Protein AF-A0A9D4EQJ8-F1 (afdb_monomer_lite)

Sequence (57 aa):
MRTVYDISRKLSGKSTSSGKPVKSLNGDTLTSPKEQLERWSEHFKILTNGKLFESPP

Structure (mmCIF, N/CA/C/O backbone):
data_AF-A0A9D4EQJ8-F1
#
_entry.id   AF-A0A9D4EQJ8-F1
#
loop_
_atom_site.group_PDB
_atom_site.id
_atom_site.type_symbol
_atom_site.label_atom_id
_atom_site.label_alt_id
_atom_site.label_comp_id
_atom_site.label_asym_id
_atom_site.label_entity_id
_atom_site.label_seq_id
_atom_site.pdbx_PDB_ins_code
_atom_site.Cartn_x
_atom_site.Cartn_y
_atom_site.Cartn_z
_atom_site.occupancy
_atom_site.B_iso_or_equiv
_atom_site.auth_seq_id
_atom_site.auth_comp_id
_atom_site.auth_asym_id
_atom_site.auth_atom_id
_atom_site.pdbx_PDB_model_num
ATOM 1 N N . MET A 1 1 ? -28.816 -9.732 20.217 1.00 68.25 1 MET A N 1
ATOM 2 C CA . MET A 1 1 ? -28.435 -8.358 19.819 1.00 68.25 1 MET A CA 1
ATOM 3 C C . MET A 1 1 ? -26.921 -8.248 19.877 1.00 68.25 1 MET A C 1
ATOM 5 O O . MET A 1 1 ? -26.363 -8.703 20.863 1.00 68.25 1 MET A O 1
ATOM 9 N N . ARG A 1 2 ? -26.249 -7.729 18.839 1.00 71.62 2 ARG A N 1
ATOM 10 C CA . ARG A 1 2 ? -24.803 -7.452 18.935 1.00 71.62 2 ARG A CA 1
ATOM 11 C C . ARG A 1 2 ? -24.630 -6.178 19.751 1.00 71.62 2 ARG A C 1
ATOM 13 O O . ARG A 1 2 ? -25.285 -5.184 19.452 1.00 71.62 2 ARG A O 1
ATOM 20 N N . THR A 1 3 ? -23.823 -6.240 20.799 1.00 84.19 3 THR A N 1
ATOM 21 C CA . THR A 1 3 ? -23.639 -5.117 21.722 1.00 84.19 3 THR A CA 1
ATOM 22 C C . THR A 1 3 ? -22.697 -4.072 21.127 1.00 84.19 3 THR A C 1
ATOM 24 O O . THR A 1 3 ? -21.949 -4.348 20.186 1.00 84.19 3 THR A O 1
ATOM 27 N N . VAL A 1 4 ? -22.694 -2.871 21.708 1.00 88.69 4 VAL A N 1
ATOM 28 C CA . VAL A 1 4 ? -21.712 -1.821 21.383 1.00 88.69 4 VAL A CA 1
ATOM 29 C C . VAL A 1 4 ? -20.280 -2.349 21.545 1.00 88.69 4 VAL A C 1
ATOM 31 O O . VAL A 1 4 ? -19.423 -2.043 20.721 1.00 88.69 4 VAL A O 1
ATOM 34 N N . TYR A 1 5 ? -20.050 -3.214 22.540 1.00 87.31 5 TYR A N 1
ATOM 35 C CA . TYR A 1 5 ? -18.773 -3.888 22.781 1.00 87.31 5 TYR A CA 1
ATOM 36 C C . TYR A 1 5 ? -18.353 -4.819 21.628 1.00 87.31 5 TYR A C 1
ATOM 38 O O . TYR A 1 5 ? -17.196 -4.817 21.212 1.00 87.31 5 TYR A O 1
ATOM 46 N N . ASP A 1 6 ? -19.285 -5.578 21.045 1.00 87.50 6 ASP A N 1
ATOM 47 C CA . ASP A 1 6 ? -18.973 -6.477 19.924 1.00 87.50 6 ASP A CA 1
ATOM 48 C C . ASP A 1 6 ? -18.593 -5.713 18.648 1.00 87.50 6 ASP A C 1
ATOM 50 O O . ASP A 1 6 ? -17.757 -6.175 17.863 1.00 87.50 6 ASP A O 1
ATOM 54 N N . ILE A 1 7 ? -19.211 -4.545 18.433 1.00 85.88 7 ILE A N 1
ATOM 55 C CA . ILE A 1 7 ? -18.940 -3.663 17.291 1.00 85.88 7 ILE A CA 1
ATOM 56 C C . ILE A 1 7 ? -17.557 -3.032 17.446 1.00 85.88 7 ILE A C 1
ATOM 58 O O . ILE A 1 7 ? -16.732 -3.135 16.536 1.00 85.88 7 ILE A O 1
ATOM 62 N N . SER A 1 8 ? -17.275 -2.436 18.605 1.00 85.44 8 SER A N 1
ATOM 63 C CA . SER A 1 8 ? -15.986 -1.795 18.873 1.00 85.44 8 SER A CA 1
ATOM 64 C C . SER A 1 8 ? -14.835 -2.801 18.857 1.00 85.44 8 SER A C 1
ATOM 66 O O . SER A 1 8 ? -13.807 -2.513 18.248 1.00 85.44 8 SER A O 1
ATOM 68 N N . ARG A 1 9 ? -15.027 -4.020 19.384 1.00 84.12 9 ARG A N 1
ATOM 69 C CA . ARG A 1 9 ? -14.035 -5.109 19.308 1.00 84.12 9 ARG A CA 1
ATOM 70 C C . ARG A 1 9 ? -13.744 -5.561 17.874 1.00 84.12 9 ARG A C 1
ATOM 72 O O . ARG A 1 9 ? -12.598 -5.847 17.536 1.00 84.12 9 ARG A O 1
ATOM 79 N N . LYS A 1 10 ? -14.762 -5.639 17.010 1.00 83.69 10 LYS A N 1
ATOM 80 C CA . LYS A 1 10 ? -14.569 -5.987 15.588 1.00 83.69 10 LYS A CA 1
ATOM 81 C C . LYS A 1 10 ? -13.820 -4.905 14.816 1.00 83.69 10 LYS A C 1
ATOM 83 O O . LYS A 1 10 ? -13.044 -5.241 13.924 1.00 83.69 10 LYS A O 1
ATOM 88 N N . LEU A 1 11 ? -14.076 -3.638 15.135 1.00 79.06 11 LEU A N 1
ATOM 89 C CA . LEU A 1 11 ? -13.417 -2.500 14.498 1.00 79.06 11 LEU A CA 1
ATOM 90 C C . LEU A 1 11 ? -11.966 -2.352 14.971 1.00 79.06 11 LEU A C 1
ATOM 92 O O . LEU A 1 11 ? -11.082 -2.145 14.146 1.00 79.06 11 LEU A O 1
ATOM 96 N N . SER A 1 12 ? -11.702 -2.524 16.269 1.00 76.81 12 SER A N 1
ATOM 97 C CA . SER A 1 12 ? -10.348 -2.419 16.830 1.00 76.81 12 SER A CA 1
ATOM 98 C C . SER A 1 12 ? -9.455 -3.615 16.492 1.00 76.81 12 SER A C 1
ATOM 100 O O . SER A 1 12 ? -8.247 -3.459 16.337 1.00 76.81 12 SER A O 1
ATOM 102 N N . GLY A 1 13 ? -10.033 -4.808 16.322 1.00 70.00 13 GLY A N 1
ATOM 103 C CA . GLY A 1 13 ? -9.290 -6.031 16.011 1.00 70.00 13 GLY A CA 1
ATOM 104 C C . GLY A 1 13 ? -8.783 -6.132 14.570 1.00 70.00 13 GLY A C 1
ATOM 105 O O . GLY A 1 13 ? -8.057 -7.070 14.248 1.00 70.00 13 GLY A O 1
ATOM 106 N N . LYS A 1 14 ? -9.148 -5.196 13.684 1.00 64.81 14 LYS A N 1
ATOM 107 C 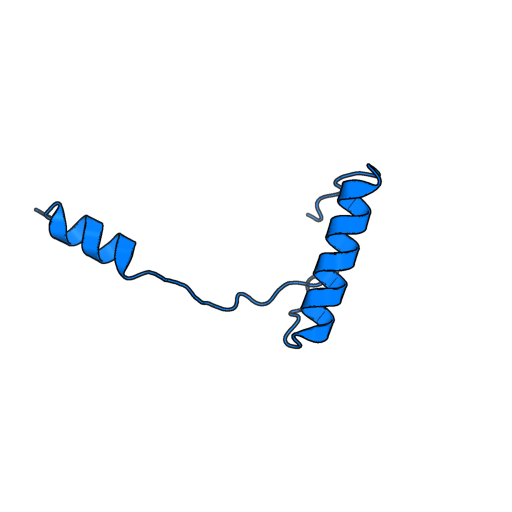CA . LYS A 1 14 ? -8.766 -5.234 12.268 1.00 64.81 14 LYS A CA 1
ATOM 108 C C . LYS A 1 14 ? -7.694 -4.199 11.945 1.00 64.81 14 LYS A C 1
ATOM 110 O O . LYS A 1 14 ? -7.832 -3.399 11.028 1.00 64.81 14 LYS A O 1
ATOM 115 N N . SER A 1 15 ? -6.581 -4.276 12.668 1.00 63.56 15 SER A N 1
ATOM 116 C CA . SER A 1 15 ? -5.299 -3.789 12.162 1.00 63.56 15 SER A CA 1
ATOM 117 C C . SER A 1 15 ? -4.887 -4.703 11.006 1.00 63.56 15 SER A C 1
ATOM 119 O O . SER A 1 15 ? -4.143 -5.669 11.169 1.00 63.56 15 SER A O 1
ATOM 121 N N . THR A 1 16 ? -5.433 -4.461 9.812 1.00 61.16 16 THR A N 1
ATOM 122 C CA . THR A 1 16 ? -4.848 -5.016 8.595 1.00 61.16 16 THR A CA 1
ATOM 123 C C . THR A 1 16 ? -3.563 -4.256 8.325 1.00 61.16 16 THR A C 1
ATOM 125 O O . THR A 1 16 ? -3.492 -3.458 7.394 1.00 61.16 16 THR A O 1
ATOM 128 N N . SER A 1 17 ? -2.515 -4.589 9.076 1.00 55.94 17 SER A N 1
ATOM 129 C CA . SER A 1 17 ? -1.159 -4.585 8.534 1.00 55.94 17 SER A CA 1
ATOM 130 C C . SER A 1 17 ? -1.032 -5.746 7.538 1.00 55.94 17 SER A C 1
ATOM 132 O O . SER A 1 17 ? -0.144 -6.588 7.599 1.00 55.94 17 SER A O 1
ATOM 134 N N . SER A 1 18 ? -1.990 -5.856 6.614 1.00 59.09 18 SER A N 1
ATOM 135 C CA . SER A 1 18 ? -1.688 -6.464 5.339 1.00 59.09 18 SER A CA 1
ATOM 136 C C . SER A 1 18 ? -0.761 -5.444 4.708 1.00 59.09 18 SER A C 1
ATOM 138 O O . SER A 1 18 ? -1.233 -4.360 4.355 1.00 59.09 18 SER A O 1
ATOM 140 N N . GLY A 1 19 ? 0.534 -5.746 4.628 1.00 58.53 19 GLY A N 1
ATOM 141 C CA . GLY A 1 19 ? 1.415 -5.102 3.665 1.00 58.53 19 GLY A CA 1
ATOM 142 C C . GLY A 1 19 ? 0.806 -5.365 2.297 1.00 58.53 19 GLY A C 1
ATOM 143 O O . GLY A 1 19 ? 1.115 -6.364 1.656 1.00 58.53 19 GLY A O 1
ATOM 144 N N . LYS A 1 20 ? -0.199 -4.564 1.928 1.00 67.38 20 LYS A N 1
ATOM 145 C CA . LYS A 1 20 ? -0.901 -4.715 0.667 1.00 67.38 20 LYS A CA 1
ATOM 146 C C . LYS A 1 20 ? 0.185 -4.501 -0.373 1.00 67.38 20 LYS A C 1
ATOM 148 O O . LYS A 1 20 ? 0.847 -3.463 -0.304 1.00 67.38 20 LYS A O 1
ATOM 153 N N . PRO A 1 21 ? 0.420 -5.469 -1.266 1.00 66.69 21 PRO A N 1
ATOM 154 C CA . PRO A 1 21 ? 1.433 -5.299 -2.285 1.00 66.69 21 PRO A CA 1
ATOM 155 C C . PRO A 1 21 ? 1.135 -4.012 -3.048 1.00 66.69 21 PRO A C 1
ATOM 157 O O . PRO A 1 21 ? 0.024 -3.822 -3.552 1.00 66.69 21 PRO A O 1
ATOM 160 N N . VAL A 1 22 ? 2.103 -3.098 -3.061 1.00 70.31 22 VAL A N 1
ATOM 161 C CA . VAL A 1 22 ? 1.992 -1.875 -3.854 1.00 70.31 22 VAL A CA 1
ATOM 162 C C . VAL A 1 22 ? 2.063 -2.308 -5.308 1.00 70.31 22 VAL A C 1
ATOM 164 O O . VAL A 1 22 ? 2.973 -3.039 -5.693 1.00 70.31 22 VAL A O 1
ATOM 167 N N . LYS A 1 23 ? 1.083 -1.902 -6.113 1.00 77.19 23 LYS A N 1
ATOM 168 C CA . LYS A 1 23 ? 1.104 -2.206 -7.540 1.00 77.19 23 LYS A CA 1
ATOM 169 C C . LYS A 1 23 ? 1.977 -1.199 -8.284 1.00 77.19 23 LYS A C 1
ATOM 171 O O . LYS A 1 23 ? 1.919 0.010 -8.032 1.00 77.19 23 LYS A O 1
ATOM 176 N N . SER A 1 24 ? 2.768 -1.708 -9.217 1.00 73.25 24 SER A N 1
ATOM 177 C CA . SER A 1 24 ? 3.431 -0.903 -10.237 1.00 73.25 24 SER A CA 1
ATOM 178 C C . SER A 1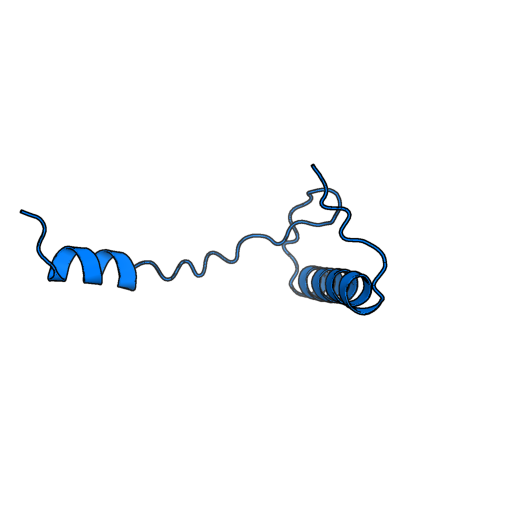 24 ? 2.393 -0.218 -11.136 1.00 73.25 24 SER A C 1
ATOM 180 O O . SER A 1 24 ? 1.211 -0.569 -11.117 1.00 73.25 24 SER A O 1
ATOM 182 N N . LEU A 1 25 ? 2.828 0.756 -11.938 1.00 74.12 25 LEU A N 1
ATOM 183 C CA . LEU A 1 25 ? 1.989 1.404 -12.952 1.00 74.12 25 LEU A CA 1
ATOM 184 C C . LEU A 1 25 ? 1.372 0.380 -13.926 1.00 74.12 25 LEU A C 1
ATOM 186 O O . LEU A 1 25 ? 0.232 0.5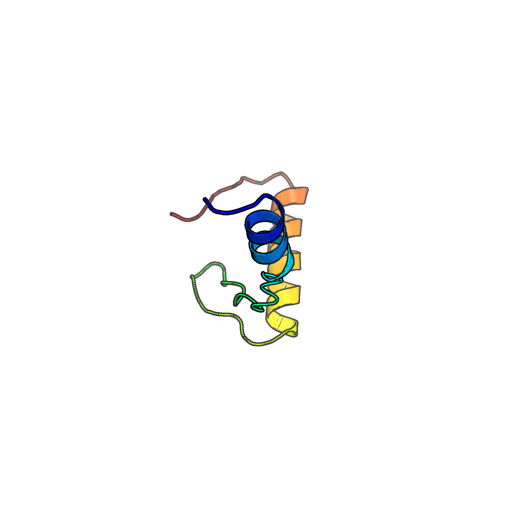41 -14.339 1.00 74.12 25 LEU A O 1
ATOM 190 N N . ASN A 1 26 ? 2.096 -0.709 -14.200 1.00 74.25 26 ASN A N 1
ATOM 191 C CA . ASN A 1 26 ? 1.669 -1.792 -15.092 1.00 74.25 26 ASN A CA 1
ATOM 192 C C . ASN A 1 26 ? 0.813 -2.871 -14.396 1.00 74.25 26 ASN A C 1
ATOM 194 O O . ASN A 1 26 ? 0.455 -3.868 -15.014 1.00 74.25 26 ASN A O 1
ATOM 198 N N . GLY A 1 27 ? 0.492 -2.703 -13.107 1.00 71.44 27 GLY A N 1
ATOM 199 C CA . GLY A 1 27 ? -0.309 -3.661 -12.337 1.00 71.44 27 GLY A CA 1
ATOM 200 C C . GLY A 1 27 ? 0.480 -4.776 -11.638 1.00 71.44 27 GLY A C 1
ATOM 201 O O . GLY A 1 27 ? -0.122 -5.543 -10.881 1.00 71.44 27 GLY A O 1
ATOM 202 N N . ASP A 1 28 ? 1.803 -4.833 -11.816 1.00 79.94 28 ASP A N 1
ATOM 203 C CA . ASP A 1 28 ? 2.675 -5.822 -11.170 1.00 79.94 28 ASP A CA 1
ATOM 204 C C . ASP A 1 28 ? 2.760 -5.628 -9.653 1.00 79.94 28 ASP A C 1
ATOM 206 O O . ASP A 1 28 ? 2.775 -4.507 -9.146 1.00 79.94 28 ASP A O 1
ATOM 210 N N . THR A 1 29 ? 2.839 -6.729 -8.910 1.00 78.56 29 THR A N 1
ATOM 211 C CA . THR A 1 29 ? 2.954 -6.717 -7.446 1.00 78.56 29 THR A CA 1
ATOM 212 C C . THR A 1 29 ? 4.398 -6.440 -7.024 1.00 78.56 29 THR A C 1
ATOM 214 O O . THR A 1 29 ? 5.257 -7.302 -7.182 1.00 78.56 29 THR A O 1
ATOM 217 N N . LEU A 1 30 ? 4.656 -5.266 -6.436 1.00 77.25 30 LEU A N 1
ATOM 218 C CA . LEU A 1 30 ? 5.969 -4.906 -5.895 1.00 77.25 30 LEU A CA 1
ATOM 219 C C . LEU A 1 30 ? 6.152 -5.539 -4.511 1.00 77.25 30 LEU A C 1
ATOM 221 O O . LEU A 1 30 ? 5.504 -5.143 -3.534 1.00 77.25 30 LEU A O 1
ATOM 225 N N . THR A 1 31 ? 7.040 -6.527 -4.432 1.00 77.12 31 THR A N 1
ATOM 226 C CA . THR A 1 31 ? 7.377 -7.260 -3.201 1.00 77.12 31 THR A CA 1
ATOM 227 C C . THR A 1 31 ? 8.621 -6.705 -2.501 1.00 77.12 31 THR A C 1
ATOM 229 O O . THR A 1 31 ? 8.787 -6.924 -1.302 1.00 77.12 31 THR A O 1
ATOM 232 N N . SER A 1 32 ? 9.473 -5.957 -3.213 1.00 83.50 32 SER A N 1
ATOM 233 C CA . SER A 1 32 ? 10.701 -5.366 -2.672 1.00 83.50 32 SER A CA 1
ATOM 234 C C . SER A 1 32 ? 10.460 -3.975 -2.062 1.00 83.50 32 SER A C 1
ATOM 236 O O . SER A 1 32 ? 9.932 -3.096 -2.748 1.00 83.50 32 SER A O 1
ATOM 238 N N . PRO A 1 33 ? 10.912 -3.699 -0.821 1.00 80.31 33 PRO A N 1
ATOM 239 C CA . PRO A 1 33 ? 10.766 -2.380 -0.193 1.00 80.31 33 PRO A CA 1
ATOM 240 C C . PRO A 1 33 ? 11.397 -1.229 -0.991 1.00 80.31 33 PRO A C 1
ATOM 242 O O . PRO A 1 33 ? 10.877 -0.115 -0.991 1.00 80.31 33 PRO A O 1
ATOM 245 N N . LYS A 1 34 ? 12.505 -1.490 -1.698 1.00 83.38 34 LYS A N 1
ATOM 246 C CA . LYS A 1 34 ? 13.190 -0.480 -2.519 1.00 83.38 34 LYS A CA 1
ATOM 247 C C . LYS A 1 34 ? 12.332 -0.058 -3.713 1.00 83.38 34 LYS A C 1
ATOM 249 O O . LYS A 1 34 ? 12.190 1.128 -3.978 1.00 83.38 34 LYS A O 1
ATOM 254 N N . GLU A 1 35 ? 11.725 -1.024 -4.394 1.00 81.44 35 GLU A N 1
ATOM 255 C CA . GLU A 1 35 ? 10.851 -0.764 -5.5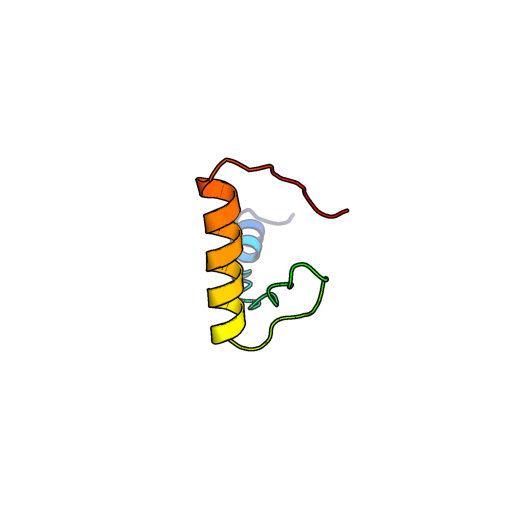43 1.00 81.44 35 GLU A CA 1
ATOM 256 C C . GLU A 1 35 ? 9.559 -0.061 -5.118 1.00 81.44 35 GLU A C 1
ATOM 258 O O . GLU A 1 35 ? 9.067 0.819 -5.821 1.00 81.44 35 GLU A O 1
ATOM 263 N N . GLN A 1 36 ? 9.036 -0.392 -3.933 1.00 82.38 36 GLN A N 1
ATOM 264 C CA . GLN A 1 36 ? 7.895 0.316 -3.356 1.00 82.38 36 GLN A CA 1
ATOM 265 C C . GLN A 1 36 ? 8.219 1.794 -3.101 1.00 82.38 36 GLN A C 1
ATOM 267 O O . GLN A 1 36 ? 7.409 2.657 -3.434 1.00 82.38 36 GLN A O 1
ATOM 272 N N . LEU A 1 37 ? 9.394 2.101 -2.541 1.00 84.56 37 LEU A N 1
ATOM 273 C CA . LEU A 1 37 ? 9.829 3.480 -2.295 1.00 84.56 37 LEU A CA 1
ATOM 274 C C . LEU A 1 37 ? 10.015 4.276 -3.592 1.00 84.56 37 LEU A C 1
ATOM 276 O O . LEU A 1 37 ? 9.516 5.399 -3.686 1.00 84.56 37 LEU A O 1
ATOM 280 N N . GLU A 1 38 ? 10.667 3.692 -4.600 1.00 85.50 38 GLU A N 1
ATOM 281 C CA . GLU A 1 38 ? 10.814 4.327 -5.917 1.00 85.50 38 GLU A CA 1
ATOM 282 C C . GLU A 1 38 ? 9.442 4.616 -6.543 1.00 85.50 38 GLU A C 1
ATOM 284 O O . GLU A 1 38 ? 9.186 5.749 -6.965 1.00 85.50 38 GLU A O 1
ATOM 289 N N . ARG A 1 39 ? 8.506 3.657 -6.475 1.00 84.75 39 ARG A N 1
ATOM 290 C CA . ARG A 1 39 ? 7.123 3.824 -6.951 1.00 84.75 39 ARG A CA 1
ATOM 291 C C . ARG A 1 39 ? 6.386 4.962 -6.246 1.00 84.75 39 ARG A C 1
ATOM 293 O O . ARG A 1 39 ? 5.678 5.730 -6.904 1.00 84.75 39 ARG A O 1
ATOM 300 N N . TRP A 1 40 ? 6.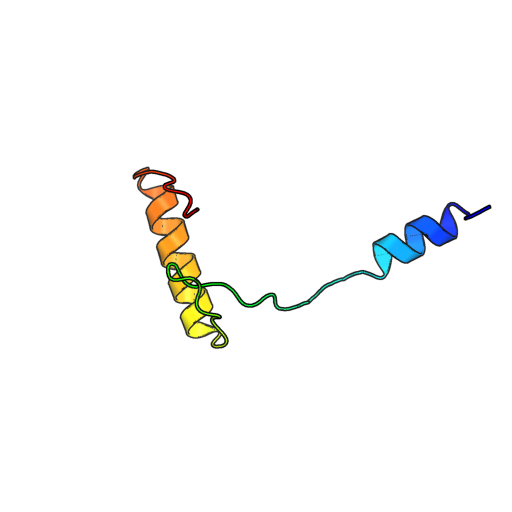536 5.081 -4.925 1.00 82.44 40 TRP A N 1
ATOM 301 C CA . TRP A 1 40 ? 5.981 6.207 -4.171 1.00 82.44 40 TRP A CA 1
ATOM 302 C C . TRP A 1 40 ? 6.593 7.532 -4.630 1.00 82.44 40 TRP A C 1
ATOM 304 O O . TRP A 1 40 ? 5.859 8.497 -4.841 1.00 82.44 40 TRP A O 1
ATOM 314 N N . SER A 1 41 ? 7.909 7.575 -4.850 1.00 83.44 41 SER A N 1
ATOM 315 C CA . SER A 1 41 ? 8.608 8.787 -5.292 1.00 83.44 41 SER A CA 1
ATOM 316 C C . SER A 1 41 ? 8.115 9.286 -6.656 1.00 83.44 41 SER A C 1
ATOM 318 O O . SER A 1 41 ? 7.884 10.483 -6.828 1.00 83.44 41 SER A O 1
ATOM 320 N N . GLU A 1 42 ? 7.888 8.380 -7.610 1.00 83.19 42 GLU A N 1
ATOM 321 C CA . GLU A 1 42 ? 7.363 8.705 -8.939 1.00 83.19 42 GLU A CA 1
ATOM 322 C C . GLU A 1 42 ? 5.924 9.204 -8.863 1.00 83.19 42 GLU A C 1
ATOM 324 O O . GLU A 1 42 ? 5.593 10.233 -9.452 1.00 83.19 42 GLU A O 1
ATOM 329 N N . HIS A 1 43 ? 5.080 8.515 -8.089 1.00 80.06 43 HIS A N 1
ATOM 330 C CA . HIS A 1 43 ? 3.693 8.921 -7.879 1.00 80.06 43 HIS A CA 1
ATOM 331 C C . HIS A 1 43 ? 3.610 10.340 -7.302 1.00 80.06 43 HIS A C 1
ATOM 333 O O . HIS A 1 43 ? 2.861 11.176 -7.807 1.00 80.06 43 HIS A O 1
ATOM 339 N N . PHE A 1 44 ? 4.421 10.647 -6.286 1.00 81.75 44 PHE A N 1
ATOM 340 C CA . PHE A 1 44 ? 4.458 11.987 -5.705 1.00 81.75 44 PHE A CA 1
ATOM 341 C C . PHE A 1 44 ? 5.015 13.035 -6.666 1.00 81.75 44 PHE A C 1
ATOM 343 O O . PHE A 1 44 ? 4.431 14.109 -6.747 1.00 81.75 44 PHE A O 1
ATOM 350 N N . LYS A 1 45 ? 6.068 12.735 -7.438 1.00 82.94 45 LYS A N 1
ATOM 351 C CA . LYS A 1 45 ? 6.598 13.660 -8.458 1.00 82.94 45 LYS A CA 1
ATOM 352 C C . LYS A 1 45 ? 5.546 14.032 -9.506 1.00 82.94 45 LYS A C 1
ATOM 354 O O . LYS A 1 45 ? 5.474 15.189 -9.914 1.00 82.94 45 LYS A O 1
ATOM 359 N N . ILE A 1 46 ? 4.728 13.070 -9.935 1.00 77.94 46 ILE A N 1
ATOM 360 C CA . ILE A 1 46 ? 3.625 13.311 -10.878 1.00 77.94 46 ILE A CA 1
ATOM 361 C C . ILE A 1 46 ? 2.575 14.234 -10.242 1.00 77.94 46 ILE A C 1
ATOM 363 O O . ILE A 1 46 ? 2.188 15.229 -10.857 1.00 77.94 46 ILE A O 1
ATOM 367 N N . LEU A 1 47 ? 2.179 13.960 -8.992 1.00 79.00 47 LEU A N 1
ATOM 368 C CA . LEU A 1 47 ? 1.231 14.799 -8.251 1.00 79.00 47 LEU A CA 1
ATOM 369 C C . LEU A 1 47 ? 1.742 16.232 -8.051 1.00 79.00 47 LEU A C 1
ATOM 371 O O . LEU A 1 47 ? 1.002 17.187 -8.278 1.00 79.00 47 LEU A O 1
ATOM 375 N N . THR A 1 48 ? 2.999 16.401 -7.633 1.00 74.50 48 THR A N 1
ATOM 376 C CA . THR A 1 48 ? 3.562 17.720 -7.304 1.00 74.50 48 THR A CA 1
ATOM 377 C C . THR A 1 48 ? 3.804 18.583 -8.531 1.00 74.50 48 THR A C 1
ATOM 379 O O . THR A 1 48 ? 3.714 19.803 -8.444 1.00 74.50 48 THR A O 1
ATOM 382 N N . ASN A 1 49 ? 4.081 17.970 -9.681 1.00 71.69 49 ASN A N 1
ATOM 383 C CA . ASN A 1 49 ? 4.344 18.703 -10.917 1.00 71.69 49 ASN A CA 1
ATOM 384 C C . ASN A 1 49 ? 3.057 19.083 -11.674 1.00 71.69 49 ASN A C 1
ATOM 386 O O . ASN A 1 49 ? 3.144 19.592 -12.790 1.00 71.69 49 ASN A O 1
ATOM 390 N N . GLY A 1 50 ? 1.867 18.827 -11.105 1.00 66.06 50 GLY A N 1
ATOM 391 C CA . GLY A 1 50 ? 0.570 19.242 -11.662 1.00 66.06 50 GLY A CA 1
ATOM 392 C C . GLY A 1 50 ? 0.213 18.605 -13.011 1.00 66.06 50 GLY A C 1
ATOM 393 O O . GLY A 1 50 ? -0.771 18.991 -13.641 1.00 66.06 50 GLY A O 1
ATOM 394 N N . LYS A 1 51 ? 1.000 17.628 -13.472 1.00 61.03 51 LYS A N 1
ATOM 395 C CA . LYS A 1 51 ? 0.847 16.976 -14.772 1.00 61.03 51 LYS A CA 1
ATOM 396 C C . LYS A 1 51 ? -0.048 15.749 -14.620 1.00 61.03 51 LYS A C 1
ATOM 398 O O . LYS A 1 51 ? 0.432 14.631 -14.634 1.00 61.03 51 LYS A O 1
ATOM 403 N N . LEU A 1 52 ? -1.340 16.022 -14.459 1.00 51.31 52 LEU A N 1
ATOM 404 C CA . LEU A 1 52 ? -2.471 15.118 -14.683 1.00 51.31 52 LEU A CA 1
ATOM 405 C C . LEU A 1 52 ? -2.518 13.800 -13.889 1.00 51.31 52 LEU A C 1
ATOM 407 O O . LEU A 1 52 ? -1.729 12.871 -14.021 1.00 51.31 52 LEU A O 1
ATOM 411 N N . PHE A 1 53 ? -3.602 13.722 -13.126 1.00 52.66 53 PHE A N 1
ATOM 412 C CA . PHE A 1 53 ? -4.227 12.516 -12.617 1.00 52.66 53 PHE A CA 1
ATOM 413 C C . PHE A 1 53 ? -4.809 11.719 -13.798 1.00 52.66 53 PHE A C 1
ATOM 415 O O . PHE A 1 53 ? -6.003 11.780 -14.074 1.00 52.66 53 PHE A O 1
ATOM 422 N N . GLU A 1 54 ? -3.965 10.999 -14.532 1.00 48.75 54 GLU A N 1
ATOM 423 C CA . GLU A 1 54 ? -4.427 9.895 -15.374 1.00 48.75 54 GLU A CA 1
ATOM 424 C C . GLU A 1 54 ? -4.532 8.667 -14.468 1.00 48.75 54 GLU A C 1
ATOM 426 O O . GLU A 1 54 ? -3.577 7.914 -14.273 1.00 48.75 54 GLU A O 1
ATOM 431 N N . SER A 1 55 ? -5.683 8.519 -13.807 1.00 38.94 55 SER A N 1
ATOM 432 C CA . SER A 1 55 ? -6.020 7.274 -13.121 1.00 38.94 55 SER A CA 1
ATOM 433 C C . SER A 1 55 ? -6.046 6.149 -14.160 1.00 38.94 55 SER A C 1
ATOM 435 O O . SER A 1 55 ? -6.822 6.260 -15.115 1.00 38.94 55 SER A O 1
ATOM 437 N N . PRO A 1 56 ? -5.242 5.082 -14.013 1.00 45.50 56 PRO A N 1
ATOM 438 C CA . PRO A 1 56 ? -5.358 3.942 -14.908 1.00 45.50 56 PRO A CA 1
ATOM 439 C C . PRO A 1 56 ? -6.716 3.241 -14.662 1.00 45.50 56 PRO A C 1
ATOM 441 O O . PRO A 1 56 ? -7.183 3.257 -13.516 1.00 45.50 56 PRO A O 1
ATOM 444 N N . PRO 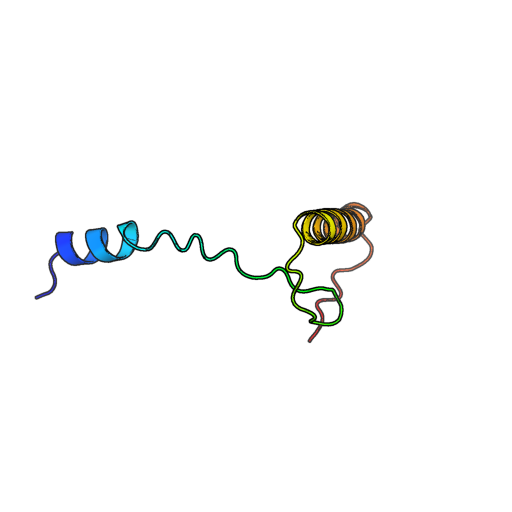A 1 57 ? -7.366 2.695 -15.712 1.00 41.78 57 PRO A N 1
ATOM 445 C CA . PRO A 1 57 ? -8.661 2.010 -15.619 1.00 41.78 57 PRO A CA 1
ATOM 446 C C . PRO A 1 57 ? -8.629 0.747 -14.748 1.00 41.78 57 PRO A C 1
ATOM 448 O O . PRO A 1 57 ? -7.550 0.120 -14.621 1.00 41.78 57 PRO A O 1
#

Radius of gyration: 17.73 Å; chains: 1; bounding box: 42×28×38 Å

pLDDT: mean 73.19, std 12.31, range [38.94, 88.69]

Organism: Dreissena polymorpha (NCBI:txid45954)

Secondary structure (DSSP, 8-state):
---HHHHHHHHHT------PPEEPTTS-EE-SHHHHHHHHHHHHHHHHTT-------

Foldseek 3Di:
DQDPVNVVCVVVVPPPPVPQFDAAPVRDGHPDPVVVVVRVVVVVVCVVVVPDDPPDD